Protein AF-A0A950JFG2-F1 (afdb_monomer)

pLDDT: mean 90.22, std 16.31, range [34.72, 98.5]

Structure (mmCIF, N/CA/C/O backbone):
data_AF-A0A950JFG2-F1
#
_entry.id   AF-A0A950JFG2-F1
#
loop_
_atom_site.group_PDB
_atom_site.id
_atom_site.type_symbol
_atom_site.label_atom_id
_atom_site.label_alt_id
_atom_site.label_comp_id
_atom_site.label_asym_id
_atom_site.label_entity_id
_atom_site.label_seq_id
_atom_site.pdbx_PDB_ins_code
_atom_site.Cartn_x
_atom_site.Cartn_y
_atom_site.Cartn_z
_atom_site.occupancy
_atom_site.B_iso_or_equiv
_atom_site.auth_seq_id
_atom_site.auth_comp_id
_atom_site.auth_asym_id
_atom_site.auth_atom_id
_atom_site.pdbx_PDB_model_num
ATOM 1 N N . MET A 1 1 ? -24.106 -10.630 -17.367 1.00 38.19 1 MET A N 1
ATOM 2 C CA . MET A 1 1 ? -25.273 -10.577 -16.473 1.00 38.19 1 MET A CA 1
ATOM 3 C C . MET A 1 1 ? -24.728 -10.164 -15.109 1.00 38.19 1 MET A C 1
ATOM 5 O O . MET A 1 1 ? -24.313 -11.027 -14.356 1.00 38.19 1 MET A O 1
ATOM 9 N N . ASP A 1 2 ? -24.453 -8.893 -14.823 1.00 37.28 2 ASP A N 1
ATOM 10 C CA . ASP A 1 2 ? -24.856 -7.653 -15.491 1.00 37.28 2 ASP A CA 1
ATOM 11 C C . ASP A 1 2 ? -23.711 -6.627 -15.509 1.00 37.28 2 ASP A C 1
ATOM 13 O O . ASP A 1 2 ? -23.026 -6.396 -14.518 1.00 37.28 2 ASP A O 1
ATOM 17 N N . ASP A 1 3 ? -23.513 -6.060 -16.697 1.00 47.53 3 ASP A N 1
ATOM 18 C CA . ASP A 1 3 ? -22.520 -5.062 -17.099 1.00 47.53 3 ASP A CA 1
ATOM 19 C C . ASP A 1 3 ? -23.179 -3.673 -17.047 1.00 47.53 3 ASP A C 1
ATOM 21 O O . ASP A 1 3 ? -23.450 -3.051 -18.069 1.00 47.53 3 ASP A O 1
ATOM 25 N N . ALA A 1 4 ? -23.607 -3.257 -15.850 1.00 40.34 4 ALA A N 1
ATOM 26 C CA . ALA A 1 4 ? -24.369 -2.013 -15.679 1.00 40.34 4 ALA A CA 1
ATOM 27 C C . ALA A 1 4 ? -24.007 -1.197 -14.425 1.00 40.34 4 ALA A C 1
ATOM 29 O O . ALA A 1 4 ? -24.520 -0.096 -14.257 1.00 40.34 4 ALA A O 1
ATOM 30 N N . THR A 1 5 ? -23.089 -1.668 -13.574 1.00 44.59 5 THR A N 1
ATOM 31 C CA . THR A 1 5 ? -22.695 -0.951 -12.340 1.00 44.59 5 THR A CA 1
ATOM 32 C C . THR A 1 5 ? -21.311 -0.294 -12.425 1.00 44.59 5 THR A C 1
ATOM 34 O O . THR A 1 5 ? -20.850 0.300 -11.457 1.00 44.59 5 THR A O 1
ATOM 37 N N . ARG A 1 6 ? -20.613 -0.376 -13.570 1.00 46.19 6 ARG A N 1
ATOM 38 C CA . ARG A 1 6 ? -19.228 0.125 -13.716 1.00 46.19 6 ARG A CA 1
ATOM 39 C C . ARG A 1 6 ? -19.130 1.617 -14.086 1.00 46.19 6 ARG A C 1
ATOM 41 O O . ARG A 1 6 ? -18.025 2.136 -14.181 1.00 46.19 6 ARG A O 1
ATOM 48 N N . LEU A 1 7 ? -20.250 2.315 -14.294 1.00 42.25 7 LEU A N 1
ATOM 49 C CA . LEU A 1 7 ? -20.257 3.646 -14.923 1.00 42.25 7 LEU A CA 1
ATOM 50 C C . LEU A 1 7 ? -20.393 4.859 -13.986 1.00 42.25 7 LEU A C 1
ATOM 52 O O . LEU A 1 7 ? -20.418 5.974 -14.492 1.00 42.25 7 LEU A O 1
ATOM 56 N N . GLU A 1 8 ? -20.397 4.697 -12.658 1.00 34.72 8 GLU A N 1
ATOM 57 C CA . GLU A 1 8 ? -20.485 5.852 -11.733 1.00 34.72 8 GLU A CA 1
ATOM 58 C C . GLU A 1 8 ? -19.491 5.830 -10.562 1.00 34.72 8 GLU A C 1
ATOM 60 O O . GLU A 1 8 ? -19.662 6.556 -9.586 1.00 34.72 8 GLU A O 1
ATOM 65 N N . HIS A 1 9 ? -18.414 5.045 -10.646 1.00 42.12 9 HIS A N 1
ATOM 66 C CA . HIS A 1 9 ? -17.348 5.129 -9.651 1.00 42.12 9 HIS A CA 1
ATOM 67 C C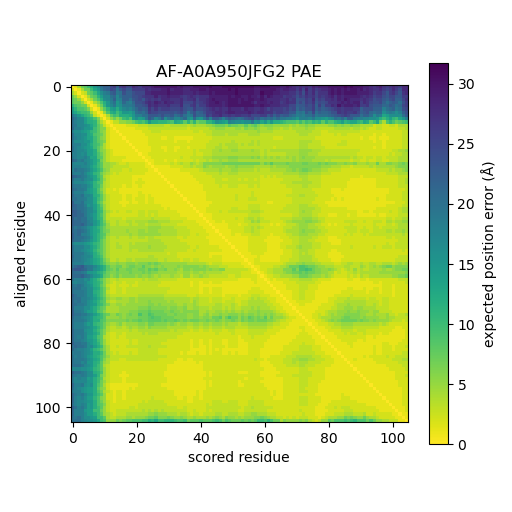 . HIS A 1 9 ? -16.210 6.007 -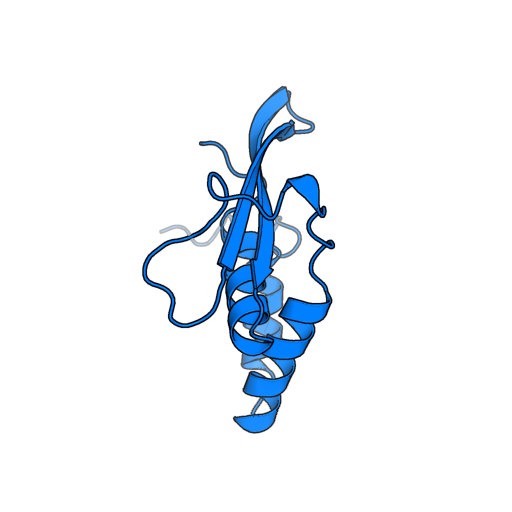10.192 1.00 42.12 9 HIS A C 1
ATOM 69 O O . HIS A 1 9 ? -15.669 5.672 -11.251 1.00 42.12 9 HIS A O 1
ATOM 75 N N . PRO A 1 10 ? -15.788 7.095 -9.508 1.00 50.00 10 PRO A N 1
ATOM 76 C CA . PRO A 1 10 ? -14.446 7.622 -9.742 1.00 50.00 10 PRO A CA 1
ATOM 77 C C . PRO A 1 10 ? -13.486 6.435 -9.638 1.00 50.00 10 PRO A C 1
ATOM 79 O O . PRO A 1 10 ? -13.668 5.604 -8.740 1.00 50.00 10 PRO A O 1
ATOM 82 N N . LEU A 1 11 ? -12.565 6.310 -10.604 1.00 56.19 11 LEU A N 1
ATOM 83 C CA . LEU A 1 11 ? -11.660 5.162 -10.709 1.00 56.19 11 LEU A CA 1
ATOM 84 C C . LEU A 1 11 ? -11.156 4.811 -9.313 1.00 56.19 11 LEU A C 1
ATOM 86 O O . LEU A 1 11 ? -10.577 5.659 -8.628 1.00 56.19 11 LEU A O 1
ATOM 90 N N . SER A 1 12 ? -11.435 3.585 -8.864 1.00 81.38 12 SER A N 1
ATOM 91 C CA . SER A 1 12 ? -10.840 3.127 -7.616 1.00 81.38 12 SER A CA 1
ATOM 92 C C . SER A 1 12 ? -9.320 3.223 -7.763 1.00 81.38 12 SER A C 1
ATOM 94 O O . SER A 1 12 ? -8.802 3.097 -8.876 1.00 81.38 12 SER A O 1
ATOM 96 N N . ALA A 1 13 ? -8.590 3.459 -6.672 1.00 86.38 13 ALA A N 1
ATOM 97 C CA . ALA A 1 13 ? -7.137 3.629 -6.740 1.00 86.38 13 ALA A CA 1
ATOM 98 C C . ALA A 1 13 ? -6.454 2.486 -7.520 1.00 86.38 13 ALA A C 1
ATOM 100 O O . ALA A 1 13 ? -5.539 2.723 -8.303 1.00 86.38 13 ALA A O 1
ATOM 101 N N . ILE A 1 14 ? -6.962 1.255 -7.387 1.00 92.25 14 ILE A N 1
ATOM 102 C CA . ILE A 1 14 ? -6.461 0.107 -8.145 1.00 92.25 14 ILE A CA 1
ATOM 103 C C . ILE A 1 14 ? -6.844 0.115 -9.635 1.00 92.25 14 ILE A C 1
ATOM 105 O O . ILE A 1 14 ? -6.049 -0.343 -10.453 1.00 92.25 14 ILE A O 1
ATOM 109 N N . ASP A 1 15 ? -8.022 0.619 -10.022 1.00 92.62 15 ASP A N 1
ATOM 110 C CA . ASP A 1 15 ? -8.380 0.743 -11.441 1.00 92.62 15 ASP A CA 1
ATOM 111 C C . ASP A 1 15 ? -7.428 1.713 -12.154 1.00 92.62 15 ASP A C 1
ATOM 113 O O . ASP A 1 15 ? -6.954 1.387 -13.238 1.00 92.62 15 ASP A O 1
ATOM 117 N N . ALA A 1 16 ? -7.094 2.844 -11.521 1.00 93.38 16 ALA A N 1
ATOM 118 C CA . ALA A 1 16 ? -6.115 3.792 -12.054 1.00 93.38 16 ALA A CA 1
ATOM 119 C C . ALA A 1 16 ? -4.723 3.153 -12.188 1.00 93.38 16 ALA A C 1
ATOM 121 O O . ALA A 1 16 ? -4.128 3.204 -13.259 1.00 93.38 16 ALA A O 1
ATOM 122 N N . ILE A 1 17 ? -4.255 2.451 -11.146 1.00 95.06 17 ILE A N 1
ATOM 123 C CA . ILE A 1 17 ? -2.979 1.717 -11.186 1.00 95.06 17 ILE A CA 1
ATOM 124 C C . ILE A 1 17 ? -2.955 0.692 -12.322 1.00 95.06 17 ILE A C 1
ATOM 126 O O . ILE A 1 17 ? -1.949 0.563 -13.016 1.00 95.06 17 ILE A O 1
ATOM 130 N N . ARG A 1 18 ? -4.047 -0.056 -12.524 1.00 95.38 18 ARG A N 1
ATOM 131 C CA . ARG A 1 18 ? -4.146 -1.031 -13.618 1.00 95.38 18 ARG A CA 1
ATOM 132 C C . ARG A 1 18 ? -4.031 -0.345 -14.975 1.00 95.38 18 ARG A C 1
ATOM 134 O O . ARG A 1 18 ? -3.319 -0.855 -15.836 1.00 95.38 18 ARG A O 1
ATOM 141 N N . ASP A 1 19 ? -4.766 0.743 -15.174 1.00 95.62 19 ASP A N 1
ATOM 142 C CA . ASP A 1 19 ? -4.844 1.425 -16.464 1.00 95.62 19 ASP A CA 1
ATOM 143 C C . ASP A 1 19 ? -3.497 2.084 -16.812 1.00 95.62 19 ASP A C 1
ATOM 145 O O . ASP A 1 19 ? -3.001 1.902 -17.927 1.00 95.62 19 ASP A O 1
ATOM 149 N N . ASP A 1 20 ? -2.840 2.717 -15.835 1.00 95.44 20 ASP A N 1
ATOM 150 C CA . ASP A 1 20 ? -1.467 3.214 -15.963 1.00 95.44 20 ASP A CA 1
ATOM 151 C C . ASP A 1 20 ? -0.504 2.073 -16.312 1.00 95.44 20 ASP A C 1
ATOM 153 O O . ASP A 1 20 ? 0.224 2.155 -17.299 1.00 95.44 20 ASP A O 1
ATOM 157 N N . PHE A 1 21 ? -0.536 0.964 -15.563 1.00 94.44 21 PHE A N 1
ATOM 158 C CA . PHE A 1 21 ? 0.346 -0.183 -15.795 1.00 94.44 21 PHE A CA 1
ATOM 159 C C . PHE A 1 21 ? 0.141 -0.810 -17.184 1.00 94.44 21 PHE A C 1
ATOM 161 O O . PHE A 1 21 ? 1.103 -1.255 -17.812 1.00 94.44 21 PHE A O 1
ATOM 168 N N . ALA A 1 22 ? -1.102 -0.841 -17.677 1.00 94.69 22 ALA A N 1
ATOM 169 C CA . ALA A 1 22 ? -1.451 -1.352 -19.000 1.00 94.69 22 ALA A CA 1
ATOM 170 C C . ALA A 1 22 ? -0.970 -0.443 -20.142 1.00 94.69 22 ALA A C 1
ATOM 172 O O . ALA A 1 22 ? -0.763 -0.935 -21.249 1.00 94.69 22 ALA A O 1
ATOM 173 N N . SER A 1 23 ? -0.777 0.853 -19.877 1.00 96.12 23 SER A N 1
ATOM 174 C CA . SER A 1 23 ? -0.233 1.811 -20.847 1.00 96.12 23 SER A CA 1
ATOM 175 C C . SER A 1 23 ? 1.291 1.725 -21.024 1.00 96.12 23 SER A C 1
ATOM 177 O O . SER A 1 23 ? 1.828 2.316 -21.957 1.00 96.12 23 SER A O 1
ATOM 179 N N . LEU A 1 24 ? 1.990 0.997 -20.144 1.00 97.50 24 LEU A N 1
ATOM 180 C CA . LEU A 1 24 ? 3.444 0.836 -20.181 1.00 97.50 24 LEU A CA 1
ATOM 181 C C . LEU A 1 24 ? 3.827 -0.397 -21.007 1.00 97.50 24 LEU A C 1
ATOM 183 O O . LEU A 1 24 ? 3.477 -1.529 -20.646 1.00 97.50 24 LEU A O 1
ATOM 187 N N . ASP A 1 25 ? 4.586 -0.188 -22.080 1.00 95.19 25 ASP A N 1
ATOM 188 C CA . ASP A 1 25 ? 5.011 -1.253 -22.997 1.00 95.19 25 ASP A CA 1
ATOM 189 C C . ASP A 1 25 ? 6.260 -1.998 -22.497 1.00 95.19 25 ASP A C 1
ATOM 191 O O . ASP A 1 25 ? 6.300 -3.232 -22.515 1.00 95.19 25 ASP A O 1
ATOM 195 N N . GLU A 1 26 ? 7.253 -1.264 -21.988 1.00 97.56 26 GLU A N 1
ATOM 196 C CA . GLU A 1 26 ? 8.545 -1.820 -21.581 1.00 97.56 26 GLU A CA 1
ATOM 197 C C . GLU A 1 26 ? 8.541 -2.322 -20.131 1.00 97.56 26 GLU A C 1
ATOM 199 O O . GLU A 1 26 ? 7.931 -1.744 -19.221 1.00 97.56 26 GLU A O 1
ATOM 204 N N . TRP A 1 27 ? 9.261 -3.419 -19.883 1.00 96.31 27 TRP A N 1
ATOM 205 C CA . TRP A 1 27 ? 9.317 -4.018 -18.549 1.00 96.31 27 TRP A CA 1
ATOM 206 C C . TRP A 1 27 ? 10.048 -3.112 -17.547 1.00 96.31 27 TRP A C 1
ATOM 208 O O . TRP A 1 27 ? 9.657 -3.075 -16.377 1.00 96.31 27 TRP A O 1
ATOM 218 N N . GLU A 1 28 ? 11.066 -2.358 -17.984 1.00 97.81 28 GLU A N 1
ATOM 219 C CA . GLU A 1 28 ? 11.773 -1.397 -17.134 1.00 97.81 28 GLU A CA 1
ATOM 220 C C . GLU A 1 28 ? 10.838 -0.295 -16.629 1.00 97.81 28 GLU A C 1
ATOM 222 O O . GLU A 1 28 ? 10.950 0.131 -15.476 1.00 97.81 28 GLU A O 1
ATOM 227 N N . ASP A 1 29 ? 9.906 0.154 -17.470 1.00 98.00 29 ASP A N 1
ATOM 228 C CA . ASP A 1 29 ? 8.970 1.220 -17.123 1.00 98.00 29 ASP A CA 1
ATOM 229 C C . ASP A 1 29 ? 7.928 0.729 -16.122 1.00 98.00 29 ASP A C 1
ATOM 231 O O . ASP A 1 29 ? 7.677 1.396 -15.119 1.00 98.00 29 ASP A O 1
ATOM 235 N N . ARG A 1 30 ? 7.407 -0.490 -16.305 1.00 97.62 30 ARG A N 1
ATOM 236 C CA . ARG A 1 30 ? 6.537 -1.146 -15.313 1.00 97.62 30 ARG A CA 1
ATOM 237 C C . ARG A 1 30 ? 7.233 -1.311 -13.968 1.00 97.62 30 ARG A C 1
ATOM 239 O O . ARG A 1 30 ? 6.632 -1.069 -12.923 1.00 97.62 30 ARG A O 1
ATOM 246 N N . TYR A 1 31 ? 8.504 -1.707 -13.986 1.00 97.81 31 TYR A N 1
ATOM 247 C CA . TYR A 1 31 ? 9.297 -1.828 -12.768 1.00 97.81 31 TYR A CA 1
ATOM 248 C C . TYR A 1 31 ? 9.476 -0.469 -12.080 1.00 97.81 31 TYR A C 1
ATOM 250 O O . TYR A 1 31 ? 9.257 -0.360 -10.874 1.00 97.81 31 TYR A O 1
ATOM 258 N N . ARG A 1 32 ? 9.824 0.582 -12.836 1.00 98.12 32 ARG A N 1
ATOM 259 C CA . ARG A 1 32 ? 9.964 1.949 -12.310 1.00 98.12 32 ARG A CA 1
ATOM 260 C C . ARG A 1 32 ? 8.655 2.468 -11.726 1.00 98.12 32 ARG A C 1
ATOM 262 O O . ARG A 1 32 ? 8.670 3.012 -10.627 1.00 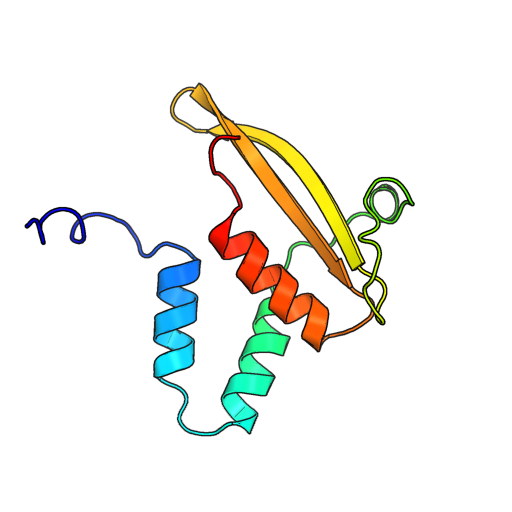98.12 32 ARG A O 1
ATOM 269 N N . TYR A 1 33 ? 7.541 2.227 -12.404 1.00 98.25 33 TYR A N 1
ATOM 270 C CA . TYR A 1 33 ? 6.223 2.631 -11.936 1.00 98.25 33 TYR A CA 1
ATOM 271 C C . TYR A 1 33 ? 5.883 2.017 -10.572 1.00 98.25 33 TYR A C 1
ATOM 273 O O . TYR A 1 33 ? 5.445 2.725 -9.670 1.00 98.25 33 TYR A O 1
ATOM 281 N N . VAL A 1 34 ? 6.182 0.730 -10.348 1.00 98.25 34 VAL A N 1
ATOM 282 C CA . VAL A 1 34 ? 5.992 0.104 -9.023 1.00 98.25 34 VAL A CA 1
ATOM 283 C C . VAL A 1 34 ? 6.815 0.816 -7.942 1.00 98.25 34 VAL A C 1
ATOM 285 O O . VAL A 1 34 ? 6.316 1.057 -6.845 1.00 98.25 34 VAL A O 1
ATOM 288 N N . ILE A 1 35 ? 8.057 1.199 -8.240 1.00 98.06 35 ILE A N 1
ATOM 289 C CA . ILE A 1 35 ? 8.899 1.957 -7.303 1.00 98.06 35 ILE A CA 1
ATOM 290 C C . ILE A 1 35 ? 8.288 3.334 -6.998 1.00 98.06 35 ILE A C 1
ATOM 292 O O . ILE A 1 35 ? 8.245 3.748 -5.838 1.00 98.06 35 ILE A O 1
ATOM 296 N N . GLU A 1 36 ? 7.781 4.026 -8.018 1.00 98.06 36 GLU A N 1
ATOM 297 C CA . GLU A 1 36 ? 7.126 5.331 -7.882 1.00 98.06 36 GLU A CA 1
ATOM 298 C C . GLU A 1 36 ? 5.842 5.257 -7.046 1.00 98.06 36 GLU A C 1
ATOM 300 O O . GLU A 1 36 ? 5.646 6.097 -6.165 1.00 98.06 36 GLU A O 1
ATOM 305 N N . LEU A 1 37 ? 5.027 4.210 -7.222 1.00 98.06 37 LEU A N 1
ATOM 306 C CA . LEU A 1 37 ? 3.876 3.942 -6.352 1.00 98.06 37 LEU A CA 1
ATOM 307 C C . LEU A 1 37 ? 4.311 3.838 -4.888 1.00 98.06 37 LEU A C 1
ATOM 309 O O . LEU A 1 37 ? 3.708 4.457 -4.012 1.00 98.06 37 LEU A O 1
ATOM 313 N N . GLY A 1 38 ? 5.407 3.123 -4.625 1.00 97.81 38 GLY A N 1
ATOM 314 C CA . GLY A 1 38 ? 5.988 3.021 -3.291 1.00 97.81 38 GLY A CA 1
ATOM 315 C C . GLY A 1 38 ? 6.391 4.383 -2.727 1.00 97.81 38 GLY A C 1
ATOM 316 O O . GLY A 1 38 ? 6.140 4.652 -1.558 1.00 97.81 38 GLY A O 1
ATOM 317 N N . HIS A 1 39 ? 6.969 5.270 -3.542 1.00 96.81 39 HIS A N 1
ATOM 318 C CA . HIS A 1 39 ? 7.323 6.635 -3.131 1.00 96.81 39 HIS A CA 1
ATOM 319 C C . HIS A 1 39 ? 6.120 7.506 -2.765 1.00 96.81 39 HIS A C 1
ATOM 321 O O . HIS A 1 39 ? 6.272 8.390 -1.923 1.00 96.81 39 HIS A O 1
ATOM 327 N N . SER A 1 40 ? 4.950 7.238 -3.346 1.00 95.12 40 SER A N 1
ATOM 328 C CA . SER A 1 40 ? 3.715 7.985 -3.078 1.00 95.12 40 SER A CA 1
ATOM 329 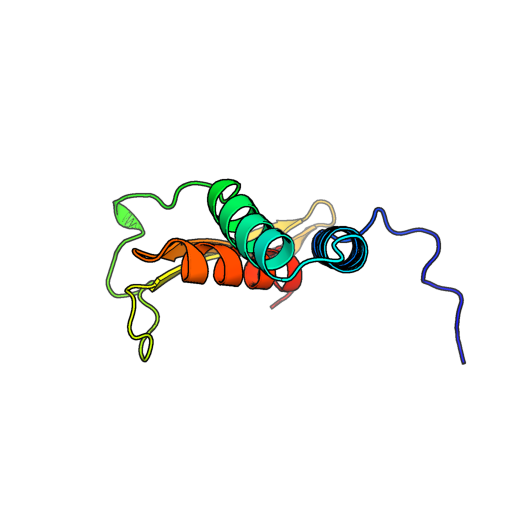C C . SER A 1 40 ? 3.041 7.632 -1.746 1.00 95.12 40 SER A C 1
ATOM 331 O O . SER A 1 40 ? 2.147 8.355 -1.306 1.00 95.12 40 SER A O 1
ATOM 333 N N . LEU A 1 41 ? 3.466 6.543 -1.093 1.00 96.31 41 LEU A N 1
ATOM 334 C CA . LEU A 1 41 ? 2.914 6.124 0.192 1.00 96.31 41 LEU A CA 1
ATOM 335 C C . LEU A 1 41 ? 3.132 7.169 1.286 1.00 96.31 41 LEU A C 1
ATOM 337 O O . LEU A 1 41 ? 4.239 7.699 1.442 1.00 96.31 41 LEU A O 1
ATOM 341 N N . GLU A 1 42 ? 2.091 7.373 2.100 1.00 94.19 42 GLU A N 1
ATOM 342 C CA . GLU A 1 42 ? 2.187 8.127 3.348 1.00 94.19 42 GLU A CA 1
ATOM 343 C C . GLU A 1 42 ? 3.308 7.532 4.222 1.00 94.19 42 GLU A C 1
ATOM 345 O O . GLU A 1 42 ? 3.355 6.310 4.405 1.00 94.19 42 GLU A O 1
ATOM 350 N N . PRO A 1 43 ? 4.233 8.356 4.749 1.00 92.56 43 PRO A N 1
ATOM 351 C CA . PRO A 1 43 ? 5.290 7.867 5.619 1.00 92.56 43 PRO A CA 1
ATOM 352 C C . PRO A 1 43 ? 4.718 7.179 6.857 1.00 92.56 43 PRO A C 1
ATOM 354 O O . PRO A 1 43 ? 3.868 7.733 7.556 1.00 92.56 43 PRO A O 1
ATOM 357 N N . LEU A 1 44 ? 5.229 5.990 7.164 1.00 96.56 44 LEU A N 1
ATOM 358 C CA . LEU A 1 44 ? 4.879 5.295 8.391 1.00 96.56 44 LEU A CA 1
ATOM 359 C C . LEU A 1 44 ? 5.644 5.922 9.568 1.00 96.56 44 LEU A C 1
ATOM 361 O O . LEU A 1 44 ? 6.846 6.182 9.476 1.00 96.56 44 LEU A O 1
ATOM 365 N N . SER A 1 45 ? 4.954 6.190 10.679 1.00 95.94 45 SER A N 1
ATOM 366 C CA . SER A 1 45 ? 5.577 6.821 11.848 1.00 95.94 45 SER A CA 1
ATOM 367 C C . SER A 1 45 ? 6.684 5.936 12.441 1.00 95.94 45 SER A C 1
ATOM 369 O O . SER A 1 45 ? 6.678 4.711 12.298 1.00 95.94 45 SER A O 1
ATOM 371 N N . GLY A 1 46 ? 7.640 6.540 13.153 1.00 96.62 46 GLY A N 1
ATOM 372 C CA . GLY A 1 46 ? 8.688 5.773 13.838 1.00 96.62 46 GLY A CA 1
ATOM 373 C C . GLY A 1 46 ? 8.133 4.810 14.897 1.00 96.62 46 GLY A C 1
ATOM 374 O O . GLY A 1 46 ? 8.678 3.729 15.089 1.00 96.62 46 GLY A O 1
ATOM 375 N N . GLU A 1 47 ? 7.018 5.162 15.542 1.00 97.38 47 GLU A N 1
ATOM 376 C CA . GLU A 1 47 ? 6.346 4.312 16.535 1.00 97.38 47 GLU A CA 1
ATOM 377 C C . GLU A 1 47 ? 5.650 3.107 15.895 1.00 97.38 47 GLU A C 1
ATOM 379 O O . GLU A 1 47 ? 5.595 2.031 16.491 1.00 97.38 47 GLU A O 1
ATOM 384 N N . ALA A 1 48 ? 5.160 3.264 14.664 1.00 97.50 48 ALA A N 1
ATOM 385 C CA . ALA A 1 48 ? 4.517 2.201 13.905 1.00 97.50 48 ALA A CA 1
ATOM 386 C C . ALA A 1 48 ? 5.517 1.185 13.320 1.00 97.50 48 ALA A C 1
ATOM 388 O O . ALA A 1 48 ? 5.111 0.083 12.945 1.00 97.50 48 ALA A O 1
ATOM 389 N N . HIS A 1 49 ? 6.821 1.487 13.322 1.00 97.88 49 HIS A N 1
ATOM 390 C CA . HIS A 1 49 ? 7.897 0.540 13.007 1.00 97.88 49 HIS A CA 1
ATOM 391 C C . HIS A 1 49 ? 8.207 -0.388 14.193 1.00 97.88 49 HIS A C 1
ATOM 393 O O . HIS A 1 49 ? 9.322 -0.440 14.714 1.00 97.88 49 HIS A O 1
ATOM 399 N N . ASN A 1 50 ? 7.203 -1.141 14.634 1.00 97.19 50 ASN A N 1
ATOM 400 C CA . ASN A 1 50 ? 7.284 -2.037 15.785 1.00 97.19 50 ASN A CA 1
ATOM 401 C C . ASN A 1 50 ? 6.969 -3.496 15.406 1.00 97.19 50 ASN A C 1
ATOM 403 O O . ASN A 1 50 ? 6.506 -3.789 14.304 1.00 97.19 50 ASN A O 1
ATOM 407 N N . ASP A 1 51 ? 7.213 -4.425 16.331 1.00 97.44 51 ASP A N 1
ATOM 408 C CA . ASP A 1 51 ? 7.004 -5.860 16.098 1.00 97.44 51 ASP A CA 1
ATOM 409 C C . ASP A 1 51 ? 5.530 -6.260 15.921 1.00 97.44 51 ASP A C 1
ATOM 411 O O . ASP A 1 51 ? 5.262 -7.310 15.335 1.00 97.44 51 ASP A O 1
ATOM 415 N N . ALA A 1 52 ? 4.578 -5.454 16.407 1.00 97.56 52 ALA A N 1
ATOM 416 C CA . ALA A 1 52 ? 3.148 -5.720 16.239 1.00 97.56 52 ALA A CA 1
ATOM 417 C C . ALA A 1 52 ? 2.684 -5.448 14.800 1.00 97.56 52 ALA A C 1
ATOM 419 O O . ALA A 1 52 ? 1.865 -6.196 14.274 1.00 97.56 52 ALA A O 1
ATOM 420 N N . ASN A 1 53 ? 3.266 -4.439 14.148 1.00 97.88 53 ASN A N 1
ATOM 421 C CA . ASN A 1 53 ? 2.997 -4.101 12.749 1.00 97.88 53 ASN A CA 1
ATOM 422 C C . ASN A 1 53 ? 3.900 -4.868 11.766 1.00 97.88 53 ASN A C 1
ATOM 424 O O . ASN A 1 53 ? 3.728 -4.759 10.553 1.00 97.88 53 ASN A O 1
ATOM 428 N N . LYS A 1 54 ? 4.886 -5.630 12.255 1.00 97.69 54 LYS A N 1
ATOM 429 C CA . LYS A 1 54 ? 5.870 -6.306 11.403 1.00 97.69 54 LYS A CA 1
ATOM 430 C C . LYS A 1 54 ? 5.267 -7.518 10.691 1.00 97.69 54 LYS A C 1
ATOM 432 O O . LYS A 1 54 ? 4.851 -8.492 11.324 1.00 97.69 54 LYS A O 1
ATOM 437 N N . VAL A 1 55 ? 5.310 -7.507 9.361 1.00 97.12 55 VAL A N 1
ATOM 438 C CA . VAL A 1 55 ? 4.888 -8.641 8.531 1.00 97.12 55 VAL A CA 1
ATOM 439 C C . VAL A 1 55 ? 6.000 -9.689 8.506 1.00 97.12 55 VAL A C 1
ATOM 441 O O . VAL A 1 55 ? 7.161 -9.400 8.214 1.00 97.12 55 VAL A O 1
ATOM 444 N N . ARG A 1 56 ? 5.654 -10.932 8.849 1.00 94.69 56 ARG A N 1
ATOM 445 C CA . ARG A 1 56 ? 6.607 -12.048 8.942 1.00 94.69 56 ARG A CA 1
ATOM 446 C C . ARG A 1 56 ? 6.647 -12.847 7.643 1.00 94.69 56 ARG A C 1
ATOM 448 O O . ARG A 1 56 ? 5.629 -13.013 6.983 1.00 94.69 56 ARG A O 1
ATOM 455 N N . GLY A 1 57 ? 7.817 -13.402 7.326 1.00 91.81 57 GLY A N 1
ATOM 456 C CA . GLY A 1 57 ? 8.023 -14.254 6.147 1.00 91.81 57 GLY A CA 1
ATOM 457 C C . GLY A 1 57 ? 8.510 -13.514 4.898 1.00 91.81 57 GLY A C 1
ATOM 458 O O . GLY A 1 57 ? 8.811 -14.159 3.898 1.00 91.81 57 GLY A O 1
ATOM 459 N N . CYS A 1 58 ? 8.645 -12.189 4.956 1.00 90.19 58 CYS A N 1
ATOM 460 C CA . CYS A 1 58 ? 9.309 -11.404 3.921 1.00 90.19 58 CYS A CA 1
ATOM 461 C C . CYS A 1 58 ? 10.837 -11.469 4.083 1.00 90.19 58 CYS A C 1
ATOM 463 O O . CYS A 1 58 ? 11.349 -11.534 5.202 1.00 90.19 58 CYS A O 1
ATOM 465 N N . VAL A 1 59 ? 11.565 -11.452 2.960 1.00 92.25 59 VAL A N 1
ATOM 466 C CA . VAL A 1 59 ? 13.035 -11.314 2.961 1.00 92.25 59 VAL A CA 1
ATOM 467 C C . VAL A 1 59 ? 13.434 -9.891 3.361 1.00 92.25 59 VAL A C 1
ATOM 469 O O . VAL A 1 59 ? 14.356 -9.711 4.150 1.00 92.25 59 VAL A O 1
ATOM 472 N N . SER A 1 60 ? 12.726 -8.893 2.831 1.00 95.44 60 SER A N 1
ATOM 473 C CA . SER A 1 60 ? 12.799 -7.500 3.271 1.00 95.44 60 SER A CA 1
ATOM 474 C C . SER A 1 60 ? 12.016 -7.298 4.568 1.00 95.44 60 SER A C 1
ATOM 476 O O . SER A 1 60 ? 11.102 -8.065 4.886 1.00 95.44 60 SER A O 1
ATOM 478 N N . GLN A 1 61 ? 12.338 -6.244 5.312 1.00 97.75 61 GLN A N 1
ATOM 479 C CA . GLN A 1 61 ? 11.505 -5.818 6.429 1.00 97.75 61 GLN A CA 1
ATOM 480 C C . GLN A 1 61 ? 10.269 -5.103 5.891 1.00 97.75 61 GLN A C 1
ATOM 482 O O . GLN A 1 61 ? 10.364 -4.268 4.993 1.00 97.75 61 GLN A O 1
ATOM 487 N N . VAL A 1 62 ? 9.106 -5.465 6.424 1.00 98.25 62 VAL A N 1
ATOM 488 C CA . VAL A 1 62 ? 7.811 -4.900 6.045 1.00 98.25 62 VAL A CA 1
ATOM 489 C C . VAL A 1 62 ? 7.029 -4.596 7.313 1.00 98.25 62 VAL A C 1
ATOM 491 O O . VAL A 1 62 ? 6.939 -5.446 8.204 1.00 98.25 62 VAL A O 1
ATOM 494 N N . TRP A 1 63 ? 6.435 -3.409 7.363 1.00 98.50 63 TRP A N 1
ATOM 495 C CA . TRP A 1 63 ? 5.509 -3.000 8.410 1.00 98.50 63 TRP A CA 1
ATOM 496 C C . TRP A 1 63 ? 4.187 -2.577 7.786 1.00 98.50 63 TRP A C 1
ATOM 498 O O . TRP A 1 63 ? 4.172 -1.889 6.767 1.00 98.50 63 TRP A O 1
ATOM 508 N N . LEU A 1 64 ? 3.084 -2.995 8.397 1.00 97.88 64 LEU A N 1
ATOM 509 C 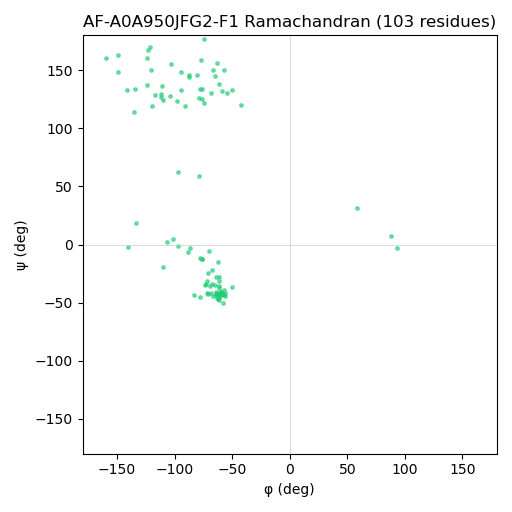CA . LEU A 1 64 ? 1.733 -2.638 7.994 1.00 97.88 64 LEU A CA 1
ATOM 510 C C . LEU A 1 64 ? 0.936 -2.269 9.246 1.00 97.88 64 LEU A C 1
ATOM 512 O O . LEU A 1 64 ? 0.686 -3.110 10.107 1.00 97.88 64 LEU A O 1
ATOM 516 N N . GLU A 1 65 ? 0.554 -1.005 9.344 1.00 97.81 65 GLU A N 1
ATOM 517 C CA . GLU A 1 65 ? -0.331 -0.485 10.377 1.00 97.81 65 GLU A CA 1
ATOM 518 C C . GLU A 1 65 ? -1.768 -0.492 9.852 1.00 97.81 65 GLU A C 1
ATOM 520 O O . GLU A 1 65 ? -2.030 -0.061 8.729 1.00 97.81 65 GLU A O 1
ATOM 525 N N . CYS A 1 66 ? -2.695 -0.994 10.665 1.00 96.31 66 CYS A N 1
ATOM 526 C CA . CYS A 1 66 ? -4.119 -1.028 10.359 1.00 96.31 66 CYS A CA 1
ATOM 527 C C . CYS A 1 66 ? -4.879 -0.229 11.415 1.00 96.31 66 CYS A C 1
ATOM 529 O O . CYS A 1 66 ? -4.859 -0.574 12.599 1.00 96.31 66 CYS A O 1
ATOM 531 N N . GLU A 1 67 ? -5.576 0.814 10.978 1.00 94.81 67 GLU A N 1
ATOM 532 C CA . GLU A 1 67 ? -6.380 1.675 11.834 1.00 94.81 67 GLU A CA 1
ATOM 533 C C . GLU A 1 67 ? -7.857 1.592 11.441 1.00 94.81 67 GLU A C 1
ATOM 535 O O . GLU A 1 67 ? -8.202 1.801 10.275 1.00 94.81 67 GLU A O 1
ATOM 540 N N . PRO A 1 68 ? -8.772 1.334 12.389 1.00 95.56 68 PRO A N 1
ATOM 541 C CA . PRO A 1 68 ? -10.188 1.496 12.117 1.00 95.56 68 PRO A CA 1
ATOM 542 C C . PRO A 1 68 ? -10.515 2.984 11.928 1.00 95.56 68 PRO A C 1
ATOM 544 O O . PRO A 1 68 ? -10.184 3.813 12.776 1.00 95.56 68 PRO A O 1
ATOM 547 N N . LYS A 1 69 ? -11.225 3.312 10.850 1.00 95.19 69 LYS A N 1
ATOM 548 C CA . LYS A 1 69 ? -11.797 4.639 10.588 1.00 95.19 69 LYS A CA 1
ATOM 549 C C . LYS A 1 69 ? -13.308 4.528 10.385 1.00 95.19 69 LYS A C 1
ATOM 551 O O . LYS A 1 69 ? -13.844 3.433 10.225 1.00 95.19 69 LYS A O 1
ATOM 556 N N . THR A 1 70 ? -13.990 5.667 10.392 1.00 95.38 70 THR A N 1
ATOM 557 C CA . THR A 1 70 ? -15.400 5.766 10.002 1.00 95.38 70 THR A CA 1
ATOM 558 C C . THR A 1 70 ? -15.480 6.554 8.701 1.00 95.38 70 THR A C 1
ATOM 560 O O . THR A 1 70 ? -14.909 7.642 8.623 1.00 95.38 70 THR A O 1
ATOM 563 N N . ASN A 1 71 ? -16.136 6.006 7.676 1.00 93.19 71 ASN A N 1
ATOM 564 C CA . ASN A 1 71 ? -16.310 6.694 6.395 1.00 93.19 71 ASN A CA 1
ATOM 565 C C . ASN A 1 71 ? -17.371 7.814 6.498 1.00 93.19 71 ASN A C 1
ATOM 567 O O . ASN A 1 71 ? -18.010 8.004 7.535 1.00 93.19 71 ASN A O 1
ATOM 571 N N . GLY A 1 72 ? -17.574 8.563 5.409 1.00 90.56 72 GLY A N 1
ATOM 572 C CA . GLY A 1 72 ? -18.565 9.649 5.359 1.00 90.56 72 GLY A CA 1
ATOM 573 C C . GLY A 1 72 ? -20.021 9.202 5.553 1.00 90.56 72 GLY A C 1
ATOM 574 O O . GLY A 1 72 ? -20.874 10.037 5.843 1.00 90.56 72 GLY A O 1
ATOM 575 N N . GLU A 1 73 ? -20.297 7.904 5.436 1.00 93.44 73 GLU A N 1
ATOM 576 C CA . GLU A 1 73 ? -21.621 7.289 5.583 1.00 93.44 73 GLU A CA 1
ATOM 577 C C . GLU A 1 73 ? -21.850 6.719 6.996 1.00 93.44 73 GLU A C 1
ATOM 579 O O . GLU A 1 73 ? -22.938 6.242 7.314 1.00 93.44 73 GLU A O 1
ATOM 584 N N . GLY A 1 74 ? -20.852 6.818 7.882 1.00 94.31 74 GLY A N 1
ATOM 585 C CA . GLY A 1 74 ? -20.934 6.332 9.259 1.00 94.31 74 GLY A CA 1
ATOM 586 C C . GLY A 1 74 ? -20.531 4.865 9.439 1.00 94.31 74 GLY A C 1
ATOM 587 O O . GLY A 1 74 ? -20.661 4.335 10.544 1.00 94.31 74 GLY A O 1
ATOM 588 N N . GLU A 1 75 ? -20.016 4.204 8.403 1.00 95.31 75 GLU A N 1
ATOM 589 C CA . GLU A 1 75 ? -19.589 2.807 8.462 1.00 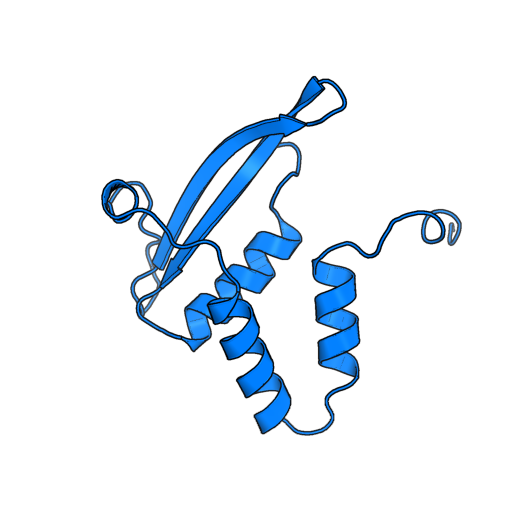95.31 75 GLU A CA 1
ATOM 590 C C . GLU A 1 75 ? -18.143 2.669 8.932 1.00 95.31 75 GLU A C 1
ATOM 592 O O . GLU A 1 75 ? -17.273 3.484 8.613 1.00 95.31 75 GLU A O 1
ATOM 597 N N . LYS A 1 76 ? -17.866 1.588 9.667 1.00 96.44 76 LYS A N 1
ATOM 598 C CA . LYS A 1 76 ? -16.509 1.246 10.085 1.00 96.44 76 LYS A CA 1
ATOM 599 C C . LYS A 1 76 ? -15.735 0.643 8.913 1.00 96.44 76 LYS A C 1
ATOM 601 O O . LYS A 1 76 ? -16.132 -0.385 8.372 1.00 96.44 76 LYS A O 1
ATOM 606 N N . ILE A 1 77 ? -14.590 1.233 8.608 1.00 96.56 77 ILE A N 1
ATOM 607 C CA . ILE A 1 77 ? -13.651 0.805 7.571 1.00 96.56 77 ILE A CA 1
ATOM 608 C C . ILE A 1 77 ? -12.259 0.578 8.168 1.00 96.56 77 ILE A C 1
ATOM 610 O O . ILE A 1 77 ? -11.955 1.065 9.261 1.00 96.56 77 ILE A O 1
ATOM 614 N N . LEU A 1 78 ? -11.413 -0.171 7.468 1.00 95.81 78 LEU A N 1
ATOM 615 C CA . LEU A 1 78 ? -10.009 -0.372 7.814 1.00 95.81 78 LEU A CA 1
ATOM 616 C C . LEU A 1 78 ? -9.127 0.459 6.895 1.00 95.81 78 LEU A C 1
ATOM 618 O O . LEU A 1 78 ? -9.228 0.369 5.675 1.00 95.81 78 LEU A O 1
ATOM 622 N N . HIS A 1 79 ? -8.247 1.248 7.490 1.00 95.38 79 HIS A N 1
ATOM 623 C CA . HIS A 1 79 ? -7.280 2.057 6.777 1.00 95.38 79 HIS A CA 1
ATOM 624 C C . HIS A 1 79 ? -5.877 1.525 7.030 1.00 95.38 79 HIS A C 1
ATOM 626 O O . HIS A 1 79 ? -5.484 1.333 8.181 1.00 95.38 79 HIS A O 1
ATOM 632 N N . TYR A 1 80 ? -5.120 1.313 5.959 1.00 96.31 80 TYR A N 1
ATOM 633 C CA . TYR A 1 80 ? -3.774 0.767 6.033 1.00 96.31 80 TYR A CA 1
ATOM 634 C C . TYR A 1 80 ? -2.721 1.808 5.671 1.00 96.31 80 TYR A C 1
ATOM 636 O O . TYR A 1 80 ? -2.837 2.500 4.659 1.00 96.31 80 TYR A O 1
ATOM 644 N N . ARG A 1 81 ? -1.649 1.833 6.463 1.00 97.62 81 ARG A N 1
ATOM 645 C CA . ARG A 1 81 ? -0.362 2.448 6.122 1.00 97.62 81 ARG A CA 1
ATOM 646 C C . ARG A 1 81 ? 0.713 1.379 6.163 1.00 97.62 81 ARG A C 1
ATOM 648 O O . ARG A 1 81 ? 0.612 0.432 6.939 1.00 97.62 81 ARG A O 1
ATOM 655 N N . GLY A 1 82 ? 1.757 1.512 5.358 1.00 97.62 82 GLY A N 1
ATOM 656 C CA . GLY A 1 82 ? 2.816 0.514 5.352 1.00 97.62 82 GLY A CA 1
ATOM 657 C C . GLY A 1 82 ? 4.124 1.024 4.790 1.00 97.62 82 GLY A C 1
ATOM 658 O O . GLY A 1 82 ? 4.166 2.027 4.080 1.00 97.62 82 GLY A O 1
ATOM 659 N N . ASP A 1 83 ? 5.190 0.308 5.124 1.00 98.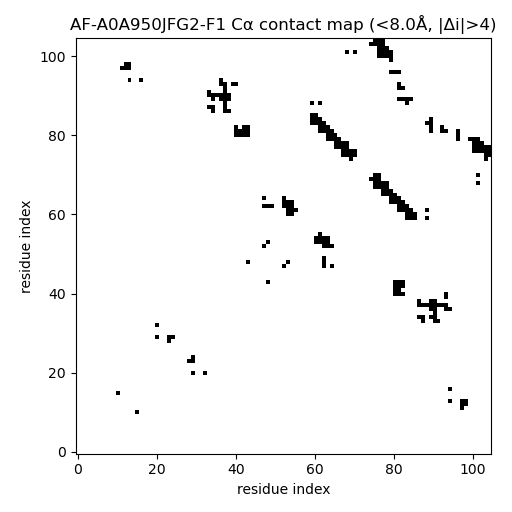44 83 ASP A N 1
ATOM 660 C CA . ASP A 1 83 ? 6.537 0.619 4.672 1.00 98.44 83 ASP A CA 1
ATOM 661 C C . ASP A 1 83 ? 7.396 -0.641 4.518 1.00 98.44 83 ASP A C 1
ATOM 663 O O . ASP A 1 83 ? 7.073 -1.714 5.041 1.00 98.44 83 ASP A O 1
ATOM 667 N N . SER A 1 84 ? 8.502 -0.512 3.785 1.00 98.38 84 SER A N 1
ATOM 668 C CA . SER A 1 84 ? 9.515 -1.556 3.651 1.00 98.38 84 SER A CA 1
ATOM 669 C C . SER A 1 84 ? 10.905 -0.965 3.443 1.00 98.38 84 SER A C 1
ATOM 671 O O . SER A 1 84 ? 11.063 0.047 2.766 1.00 98.38 84 SER A O 1
ATOM 673 N N . ASP A 1 85 ? 11.932 -1.660 3.939 1.00 96.62 85 ASP A N 1
ATOM 674 C CA . ASP A 1 85 ? 13.339 -1.338 3.658 1.00 96.62 85 ASP A CA 1
ATOM 675 C C . ASP A 1 85 ? 13.760 -1.625 2.200 1.00 96.62 85 ASP A C 1
ATOM 677 O O . ASP A 1 85 ? 14.868 -1.281 1.788 1.00 96.62 85 ASP A O 1
ATOM 681 N N . SER A 1 86 ? 12.875 -2.223 1.396 1.00 97.69 86 SER A N 1
ATOM 682 C CA . SER A 1 86 ? 13.056 -2.439 -0.037 1.00 97.69 86 SER A CA 1
ATOM 683 C C . SER A 1 86 ? 12.110 -1.563 -0.852 1.00 97.69 86 SER A C 1
ATOM 685 O O . SER A 1 86 ? 10.890 -1.670 -0.731 1.00 97.69 86 SER A O 1
ATOM 687 N N . HIS A 1 87 ? 12.667 -0.765 -1.769 1.00 97.69 87 HIS A N 1
ATOM 688 C CA . HIS A 1 87 ? 11.885 0.095 -2.664 1.00 97.69 87 HIS A CA 1
ATOM 689 C C . HIS A 1 87 ? 10.843 -0.681 -3.481 1.00 97.69 87 HIS A C 1
ATOM 691 O O . HIS A 1 87 ? 9.707 -0.233 -3.615 1.00 97.69 87 HIS A O 1
ATOM 697 N N . LEU A 1 88 ? 11.206 -1.861 -4.000 1.00 97.56 88 LEU A N 1
ATOM 698 C CA . LEU A 1 88 ? 10.281 -2.679 -4.789 1.00 97.56 88 LEU A CA 1
ATOM 699 C C . LEU A 1 88 ? 9.127 -3.194 -3.932 1.00 97.56 88 LEU A C 1
ATOM 701 O O . LEU A 1 88 ? 7.971 -3.142 -4.342 1.00 97.56 88 LEU A O 1
ATOM 705 N N . VAL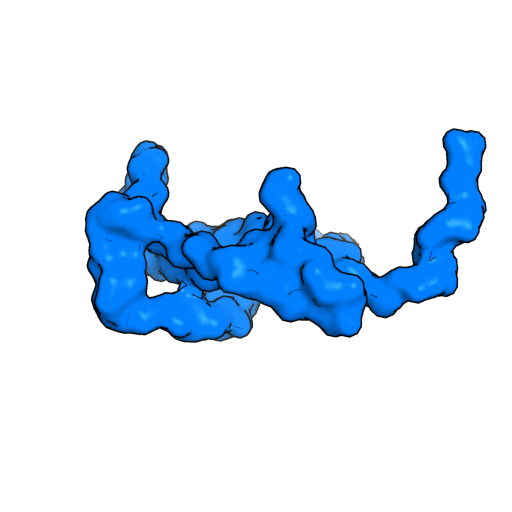 A 1 89 ? 9.436 -3.670 -2.726 1.00 97.69 89 VAL A N 1
ATOM 706 C CA . VAL A 1 89 ? 8.414 -4.203 -1.821 1.00 97.69 89 VAL A CA 1
ATOM 707 C C . VAL A 1 89 ? 7.507 -3.084 -1.316 1.00 97.69 89 VAL A C 1
ATOM 709 O O . VAL A 1 89 ? 6.299 -3.284 -1.252 1.00 97.69 89 VAL A O 1
ATOM 712 N N . ARG A 1 90 ? 8.045 -1.882 -1.080 1.00 98.19 90 ARG A N 1
ATOM 713 C CA . ARG A 1 90 ? 7.257 -0.674 -0.792 1.00 98.19 90 ARG A CA 1
ATOM 714 C C . ARG A 1 90 ? 6.254 -0.362 -1.910 1.00 98.19 90 ARG A C 1
ATOM 716 O O . ARG A 1 90 ? 5.105 -0.038 -1.630 1.00 98.19 90 ARG A O 1
ATOM 723 N N . GLY A 1 91 ? 6.649 -0.552 -3.167 1.00 98.00 91 GLY A N 1
ATOM 724 C CA . GLY A 1 91 ? 5.746 -0.473 -4.316 1.00 98.00 91 GLY A CA 1
ATOM 725 C C . GLY A 1 91 ? 4.615 -1.502 -4.301 1.00 98.00 91 GLY A C 1
ATOM 726 O O . GLY A 1 91 ? 3.453 -1.162 -4.511 1.00 98.00 91 GLY A O 1
ATOM 727 N N . L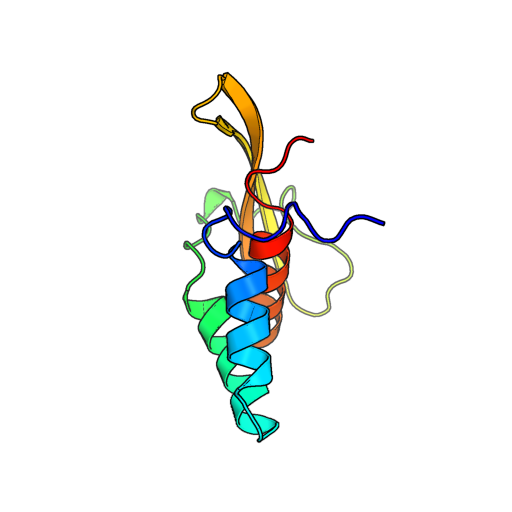EU A 1 92 ? 4.925 -2.762 -3.990 1.00 97.50 92 LEU A N 1
ATOM 728 C CA . LEU A 1 92 ? 3.907 -3.815 -3.870 1.00 97.50 92 LEU A CA 1
ATOM 729 C C . LEU A 1 92 ? 2.938 -3.561 -2.704 1.00 97.50 92 LEU A C 1
ATOM 731 O O . LEU A 1 92 ? 1.746 -3.841 -2.825 1.00 97.50 92 LEU A O 1
ATOM 735 N N . ILE A 1 93 ? 3.427 -2.989 -1.599 1.00 97.56 93 ILE A N 1
ATOM 736 C CA . ILE A 1 93 ? 2.589 -2.538 -0.481 1.00 97.56 93 ILE A CA 1
ATOM 737 C C . ILE A 1 93 ? 1.615 -1.456 -0.951 1.00 97.56 93 ILE A C 1
ATOM 739 O O . ILE A 1 93 ? 0.439 -1.529 -0.607 1.00 97.56 93 ILE A O 1
ATOM 743 N N . ALA A 1 94 ? 2.053 -0.506 -1.783 1.00 97.81 94 ALA A N 1
ATOM 744 C CA . ALA A 1 94 ? 1.171 0.526 -2.329 1.00 97.81 94 ALA A CA 1
ATOM 745 C C . ALA A 1 94 ? 0.009 -0.056 -3.141 1.00 97.81 94 ALA A C 1
ATOM 747 O O . ALA A 1 94 ? -1.137 0.356 -2.961 1.00 97.81 94 ALA A O 1
ATOM 748 N N . ILE A 1 95 ? 0.277 -1.076 -3.960 1.00 97.38 95 ILE A N 1
ATOM 749 C CA . ILE A 1 95 ? -0.762 -1.784 -4.719 1.00 97.38 95 ILE A CA 1
ATOM 750 C C . ILE A 1 95 ? -1.737 -2.504 -3.773 1.00 97.38 95 ILE A C 1
ATOM 752 O O . ILE A 1 95 ? -2.950 -2.435 -3.965 1.00 97.38 95 ILE A O 1
ATOM 756 N N . ALA A 1 96 ? -1.230 -3.170 -2.731 1.00 95.88 96 ALA A N 1
ATOM 757 C CA . ALA A 1 96 ? -2.075 -3.835 -1.740 1.00 95.88 96 ALA A CA 1
ATOM 758 C C . ALA A 1 96 ? -2.946 -2.835 -0.956 1.00 95.88 96 ALA A C 1
ATOM 760 O O . ALA A 1 96 ? -4.140 -3.064 -0.778 1.00 95.88 96 ALA A O 1
ATOM 761 N N . ILE A 1 97 ? -2.385 -1.699 -0.540 1.00 95.94 97 ILE A N 1
ATOM 762 C CA . ILE A 1 97 ? -3.126 -0.623 0.130 1.00 95.94 97 ILE A CA 1
ATOM 763 C C . ILE A 1 97 ? -4.227 -0.083 -0.790 1.00 95.94 97 ILE A C 1
ATOM 765 O O . ILE A 1 97 ? -5.368 0.034 -0.356 1.00 95.94 97 ILE A O 1
ATOM 769 N N . ALA A 1 98 ? -3.938 0.156 -2.073 1.00 95.38 98 ALA A N 1
ATOM 770 C CA . ALA A 1 98 ? -4.937 0.609 -3.044 1.00 95.38 98 ALA A CA 1
ATOM 771 C C . ALA A 1 98 ? -6.101 -0.384 -3.246 1.00 95.38 98 ALA A C 1
ATOM 773 O O . ALA A 1 98 ? -7.211 0.024 -3.595 1.00 95.38 98 ALA A O 1
ATOM 774 N N . LEU A 1 99 ? -5.860 -1.681 -3.034 1.00 93.88 99 LEU A N 1
ATOM 775 C CA . LEU A 1 99 ? -6.882 -2.728 -3.092 1.00 93.88 99 LEU A CA 1
ATOM 776 C C . LEU A 1 99 ? -7.748 -2.781 -1.826 1.00 93.88 99 LEU A C 1
ATOM 778 O O . LEU A 1 99 ? -8.970 -2.926 -1.928 1.00 93.88 99 LEU A O 1
ATOM 782 N N . PHE A 1 100 ? -7.120 -2.703 -0.650 1.00 93.50 100 PHE A N 1
ATOM 783 C CA . PHE A 1 100 ? -7.742 -3.099 0.618 1.00 93.50 100 PHE A CA 1
ATOM 784 C C . PHE A 1 100 ? -8.072 -1.949 1.575 1.00 93.50 100 PHE A C 1
ATOM 786 O O . PHE A 1 100 ? -8.911 -2.146 2.454 1.00 93.50 100 PHE A O 1
ATOM 793 N N . SER A 1 101 ? -7.464 -0.768 1.432 1.00 94.94 101 SER A N 1
ATOM 794 C CA . SER A 1 101 ? -7.788 0.376 2.293 1.00 94.94 101 SER A CA 1
ATOM 795 C C . SER A 1 101 ? -9.202 0.892 2.077 1.00 94.94 101 SER A C 1
ATOM 797 O O . SER A 1 101 ? -9.773 0.822 0.989 1.00 94.94 101 SER A O 1
ATOM 799 N N . ASP A 1 102 ? -9.740 1.435 3.163 1.00 94.06 102 ASP A N 1
ATOM 800 C CA . ASP A 1 102 ? -11.046 2.072 3.268 1.00 94.06 102 ASP A CA 1
ATOM 801 C C . ASP A 1 102 ? -12.203 1.135 2.878 1.00 94.06 102 ASP A C 1
ATOM 803 O O . ASP A 1 102 ? -13.255 1.552 2.391 1.00 94.06 102 ASP A O 1
ATOM 807 N N . ARG A 1 103 ? -12.004 -0.165 3.131 1.00 91.81 103 ARG A N 1
ATOM 808 C CA . ARG A 1 103 ? -13.015 -1.221 3.018 1.00 91.81 103 ARG A CA 1
ATOM 809 C C . ARG A 1 103 ? -13.525 -1.630 4.394 1.00 91.81 103 ARG A C 1
ATOM 811 O O . ARG A 1 103 ? -12.831 -1.477 5.399 1.00 91.81 103 ARG A O 1
ATOM 818 N N . THR A 1 104 ? -14.741 -2.160 4.441 1.00 90.31 104 THR A N 1
ATOM 819 C CA . THR A 1 104 ? -15.292 -2.770 5.656 1.00 90.31 104 THR A CA 1
ATOM 820 C C . THR A 1 104 ? -14.493 -4.031 6.038 1.00 90.31 104 THR A C 1
ATOM 822 O O . THR A 1 104 ? -14.043 -4.724 5.123 1.00 90.31 104 THR A O 1
ATOM 825 N N . PRO A 1 105 ? -14.314 -4.327 7.344 1.00 84.12 105 PRO A N 1
ATOM 826 C CA . PRO A 1 105 ? -13.585 -5.507 7.827 1.00 84.12 105 PRO A CA 1
ATOM 827 C C . PRO A 1 105 ? -14.110 -6.856 7.321 1.00 84.12 105 PRO A C 1
ATOM 829 O O . PRO A 1 105 ? -15.342 -6.975 7.126 1.00 84.12 105 PRO A O 1
#

Sequence (105 aa):
MDDATRLEHPLSAIDAIRDDFASLDEWEDRYRYVIELGHSLEPLSGEAHNDANKVRGCVSQVWLECEPKTNGEGEKILHYRGDSDSHLVRGLIAIAIALFSDRTP

Secondary structure (DSSP, 8-state):
----SSSSS---HHHHHHHHHHH--SHHHHHHHHHHHHHHSPPPPTTTSSTTTBPSS-SS-EEEEEEEEE-TTS-EEEEEEEEESSHHHHHHHHHHHHHHTTB--

Foldseek 3Di:
DDPDPPPPDPQQLLNVVVVVLVPDDDPVVNQVVLLVLLVPFDDDDPVQLDPVQWDPDDPWTKGKDWDWDADPVRATWIQIGMDTPDSNVSSVVSSVRSVGGRHHD

Nearest PDB structures (foldseek):
  8vbs-assembly1_D  TM=9.538E-01  e=3.380E-08  Escherichia coli
  1mzg-assembly1_B  TM=9.217E-01  e=2.333E-08  Escherichia coli
  3g0m-assembly1_A  TM=9.109E-01  e=8.538E-08  Salmonella enterica subsp. enterica serovar Typhimurium str. LT2
  5eep-assembly1_A  TM=7.823E-01  e=7.420E-07  Escherichia coli
  5nq6-assembly1_A  TM=7.888E-01  e=1.143E-06  Escherichia coli K-12

Radius of gyration: 15.69 Å; Cα contacts (8 Å, |Δi|>4): 142; chains: 1; bounding box: 39×24×40 Å

Solvent-accessible surface area (backbone atoms only — not comparable to full-atom values): 6192 Å² total; per-residue (Å²): 139,78,96,75,79,82,83,81,62,77,72,50,63,44,55,49,54,49,53,57,53,69,71,46,86,51,70,68,55,48,54,49,50,35,35,52,44,24,68,70,48,65,83,63,54,79,80,58,71,38,80,87,24,44,55,81,91,57,95,52,58,36,30,49,46,78,42,82,44,66,50,99,86,70,47,64,20,34,37,60,46,48,47,40,85,33,60,63,56,22,9,54,48,38,56,50,37,44,67,55,41,74,33,68,126

Mean predicted aligned error: 5.99 Å